Protein AF-A0A1I7CJ62-F1 (afdb_monomer)

Structure (mmCIF, N/CA/C/O backbone):
data_AF-A0A1I7CJ62-F1
#
_entry.id   AF-A0A1I7CJ62-F1
#
loop_
_atom_site.group_PDB
_atom_site.id
_atom_site.type_symbol
_atom_site.label_atom_id
_atom_site.label_alt_id
_atom_site.label_comp_id
_atom_site.label_asym_id
_atom_site.label_entity_id
_atom_site.label_seq_id
_atom_site.pdbx_PDB_ins_code
_atom_site.Cartn_x
_atom_site.Cartn_y
_atom_site.Cartn_z
_atom_site.occupancy
_atom_site.B_iso_or_equiv
_atom_site.auth_seq_id
_atom_site.auth_comp_id
_atom_site.auth_asym_id
_atom_site.auth_atom_id
_atom_site.pdbx_PDB_model_num
ATOM 1 N N . MET A 1 1 ? 29.197 32.355 -44.674 1.00 43.19 1 MET A N 1
ATOM 2 C CA . MET A 1 1 ? 29.453 30.912 -44.881 1.00 43.19 1 MET A CA 1
ATOM 3 C C . MET A 1 1 ? 29.475 30.247 -43.507 1.00 43.19 1 MET A C 1
ATOM 5 O O . MET A 1 1 ? 30.161 30.747 -42.628 1.00 43.19 1 MET A O 1
ATOM 9 N N . ALA A 1 2 ? 28.609 29.248 -43.311 1.00 43.28 2 ALA A N 1
ATOM 10 C CA . ALA A 1 2 ? 28.231 28.583 -42.052 1.00 43.28 2 ALA A CA 1
ATOM 11 C C . ALA A 1 2 ? 29.434 28.108 -41.199 1.00 43.28 2 ALA A C 1
ATOM 13 O O . ALA A 1 2 ? 30.453 27.722 -41.751 1.00 43.28 2 ALA A O 1
ATOM 14 N N . GLY A 1 3 ? 29.423 28.087 -39.861 1.00 41.16 3 GLY A N 1
ATOM 15 C CA . GLY A 1 3 ? 28.318 27.879 -38.922 1.00 41.16 3 GLY A CA 1
ATOM 16 C C . GLY A 1 3 ? 28.450 26.499 -38.260 1.00 41.16 3 GLY A C 1
ATOM 17 O O . GLY A 1 3 ? 27.653 25.609 -38.542 1.00 41.16 3 GLY A O 1
ATOM 18 N N . ARG A 1 4 ? 29.475 26.283 -37.417 1.00 46.75 4 ARG A N 1
ATOM 19 C CA . ARG A 1 4 ? 29.667 25.014 -36.687 1.00 46.75 4 ARG A CA 1
ATOM 20 C C . ARG A 1 4 ? 28.816 25.040 -35.413 1.00 46.75 4 ARG A C 1
ATOM 22 O O . ARG A 1 4 ? 29.173 25.683 -34.432 1.00 46.75 4 ARG A O 1
ATOM 29 N N . ARG A 1 5 ? 27.644 24.403 -35.478 1.00 48.84 5 ARG A N 1
ATOM 30 C CA . ARG A 1 5 ? 26.653 24.342 -34.394 1.00 48.84 5 ARG A CA 1
ATOM 31 C C . ARG A 1 5 ? 27.148 23.514 -33.192 1.00 48.84 5 ARG A C 1
ATOM 33 O O . ARG A 1 5 ? 27.903 22.559 -33.390 1.00 48.84 5 ARG A O 1
ATOM 40 N N . PRO A 1 6 ? 26.704 23.843 -31.965 1.00 44.75 6 PRO A N 1
ATOM 41 C CA . PRO A 1 6 ? 26.973 23.057 -30.765 1.00 44.75 6 PRO A CA 1
ATOM 42 C C . PRO A 1 6 ? 26.285 21.689 -30.849 1.00 44.75 6 PRO A C 1
ATOM 44 O O . PRO A 1 6 ? 25.191 21.558 -31.400 1.00 44.75 6 PRO A O 1
ATOM 47 N N . ARG A 1 7 ? 26.934 20.656 -30.301 1.00 46.03 7 ARG A N 1
ATOM 48 C CA . ARG A 1 7 ? 26.338 19.322 -30.166 1.00 46.03 7 ARG A CA 1
ATOM 49 C C . ARG A 1 7 ? 25.157 19.427 -29.202 1.00 46.03 7 ARG A C 1
ATOM 51 O O . ARG A 1 7 ? 25.344 19.610 -28.004 1.00 46.03 7 ARG A O 1
ATOM 58 N N . HIS A 1 8 ? 23.952 19.348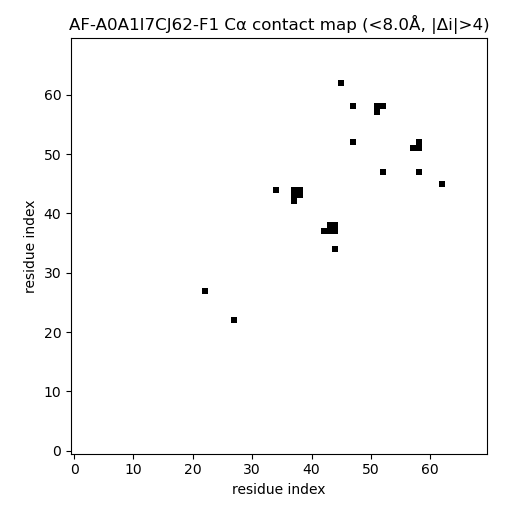 -29.751 1.00 34.81 8 HIS A N 1
ATOM 59 C CA . HIS A 1 8 ? 22.712 19.291 -28.995 1.00 34.81 8 HIS A CA 1
ATOM 60 C C . HIS A 1 8 ? 22.693 18.017 -28.137 1.00 34.81 8 HIS A C 1
ATOM 62 O O . HIS A 1 8 ? 22.598 16.913 -28.669 1.00 34.81 8 HIS A O 1
ATOM 68 N N . HIS A 1 9 ? 22.739 18.171 -26.812 1.00 37.22 9 HIS A N 1
ATOM 69 C CA . HIS A 1 9 ? 22.176 17.196 -25.878 1.00 37.22 9 HIS A CA 1
ATOM 70 C C . HIS A 1 9 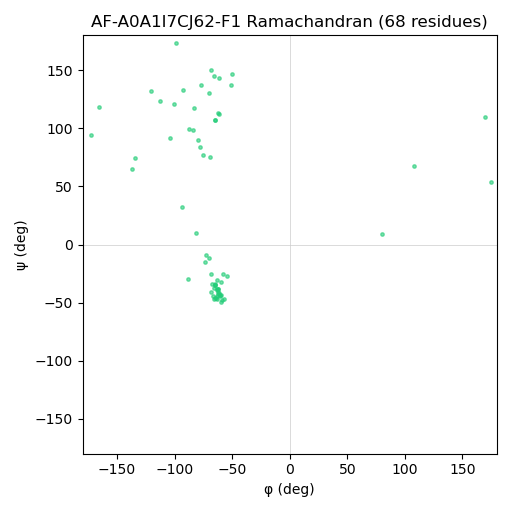? 20.651 17.397 -25.926 1.00 37.22 9 HIS A C 1
ATOM 72 O O . HIS A 1 9 ? 20.070 18.139 -25.139 1.00 37.22 9 HIS A O 1
ATOM 78 N N . GLY A 1 10 ? 20.030 16.881 -26.988 1.00 31.77 10 GLY A N 1
ATOM 79 C CA . GLY A 1 10 ? 18.600 17.017 -27.242 1.00 31.77 10 GLY A CA 1
ATOM 80 C C . GLY A 1 10 ? 17.840 15.891 -26.562 1.00 31.77 10 GLY A C 1
ATOM 81 O O . GLY A 1 10 ? 17.777 14.790 -27.098 1.00 31.77 10 GLY A O 1
ATOM 82 N N . PHE A 1 11 ? 17.272 16.182 -25.393 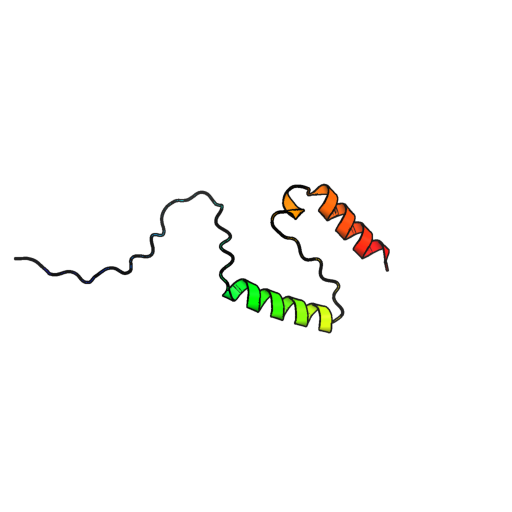1.00 38.31 11 PHE A N 1
ATOM 83 C CA . PHE A 1 11 ? 16.212 15.386 -24.783 1.00 38.31 11 PHE A CA 1
ATOM 84 C C . PHE A 1 11 ? 15.012 15.417 -25.743 1.00 38.31 11 PHE A C 1
ATOM 86 O O . PHE A 1 11 ? 14.459 16.483 -26.021 1.00 38.31 11 PHE A O 1
ATOM 93 N N . ALA A 1 12 ? 14.688 14.275 -26.344 1.00 39.38 12 ALA A N 1
ATOM 94 C CA . ALA A 1 12 ? 13.600 14.156 -27.302 1.00 39.38 12 ALA A CA 1
ATOM 95 C C . ALA A 1 12 ? 12.271 14.070 -26.548 1.00 39.38 12 ALA A C 1
ATOM 97 O O . ALA A 1 12 ? 11.813 12.986 -26.209 1.00 39.38 12 ALA A O 1
ATOM 98 N N . ASP A 1 13 ? 11.658 15.224 -26.301 1.00 49.19 13 ASP A N 1
ATOM 99 C CA . ASP A 1 13 ? 10.294 15.311 -25.794 1.00 49.19 13 ASP A CA 1
ATOM 100 C C . ASP A 1 13 ? 9.360 15.715 -26.940 1.00 49.19 13 ASP A C 1
ATOM 102 O O . ASP A 1 13 ? 9.222 16.897 -27.267 1.00 49.19 13 ASP A O 1
ATOM 106 N N . ARG A 1 14 ? 8.797 14.712 -27.627 1.00 42.62 14 ARG A N 1
ATOM 107 C CA . ARG A 1 14 ? 7.598 14.849 -28.470 1.00 42.62 14 ARG A CA 1
ATOM 108 C C . ARG A 1 14 ? 7.130 13.483 -28.956 1.00 42.62 14 ARG A C 1
ATOM 110 O O . ARG A 1 14 ? 7.561 13.069 -30.018 1.00 42.62 14 ARG A O 1
ATOM 117 N N . LEU A 1 15 ? 6.193 12.856 -28.248 1.00 44.84 15 LEU A N 1
ATOM 118 C CA . LEU A 1 15 ? 4.986 12.241 -28.821 1.00 44.84 15 LEU A CA 1
ATOM 119 C C . LEU A 1 15 ? 3.999 11.946 -27.682 1.00 44.84 15 LEU A C 1
ATOM 121 O O . LEU A 1 15 ? 4.277 11.183 -26.764 1.00 44.84 15 LEU A O 1
ATOM 125 N N . GLY A 1 16 ? 2.824 12.572 -27.741 1.00 46.12 16 GLY A N 1
ATOM 126 C CA . GLY A 1 16 ? 1.739 12.289 -26.815 1.00 46.12 16 GLY A CA 1
ATOM 127 C C . GLY A 1 16 ? 1.128 10.913 -27.068 1.00 46.12 16 GLY A C 1
ATOM 128 O O . GLY A 1 16 ? 0.776 10.600 -28.201 1.00 46.12 16 GLY A O 1
ATOM 129 N N . ARG A 1 17 ? 0.993 10.130 -25.994 1.00 42.69 17 ARG A N 1
ATOM 130 C CA . ARG A 1 17 ? -0.131 9.267 -25.562 1.00 42.69 17 ARG A CA 1
ATOM 131 C C . ARG A 1 17 ? 0.436 8.444 -24.403 1.00 42.69 17 ARG A C 1
ATOM 133 O O . ARG A 1 17 ? 1.338 7.645 -24.602 1.00 42.69 17 ARG A O 1
ATOM 140 N N . GLY A 1 18 ? -0.022 8.732 -23.184 1.00 50.81 18 GLY A N 1
ATOM 141 C CA . GLY A 1 18 ? 0.634 8.292 -21.951 1.00 50.81 18 GLY A CA 1
ATOM 142 C C . GLY A 1 18 ? 0.952 6.799 -21.900 1.00 50.81 18 GLY A C 1
ATOM 143 O O . GLY A 1 18 ? 0.103 5.995 -22.278 1.00 50.81 18 GLY A O 1
ATOM 144 N N . ARG A 1 19 ? 2.158 6.465 -21.417 1.00 47.22 19 ARG A N 1
ATOM 145 C CA . ARG A 1 19 ? 2.540 5.201 -20.747 1.00 47.22 19 ARG A CA 1
ATOM 146 C C . ARG A 1 19 ? 4.040 5.152 -20.456 1.00 47.22 19 ARG A C 1
ATOM 148 O O . ARG A 1 19 ? 4.716 4.195 -20.788 1.00 47.22 19 ARG A O 1
ATOM 155 N N . GLU A 1 20 ? 4.565 6.162 -19.783 1.00 46.84 20 GLU A N 1
ATOM 156 C CA . GLU A 1 20 ? 5.971 6.148 -19.388 1.00 46.84 20 GLU A CA 1
ATOM 157 C C . GLU A 1 20 ? 6.093 6.649 -17.951 1.00 46.84 20 GLU A C 1
ATOM 159 O O . GLU A 1 20 ? 6.667 7.692 -17.668 1.00 46.84 20 GLU A O 1
ATOM 164 N N . HIS A 1 21 ? 5.522 5.883 -17.014 1.00 55.19 21 HIS A N 1
ATOM 165 C CA . HIS A 1 21 ? 5.872 5.996 -15.598 1.00 55.19 21 HIS A CA 1
ATOM 166 C C . HIS A 1 21 ? 7.302 5.468 -15.424 1.00 55.19 21 HIS A C 1
ATOM 168 O O . HIS A 1 21 ? 7.512 4.328 -15.009 1.00 55.19 21 HIS A O 1
ATOM 174 N N . HIS A 1 22 ? 8.279 6.272 -15.840 1.00 56.09 22 HIS A N 1
ATOM 175 C CA . HIS A 1 22 ? 9.693 5.992 -15.654 1.00 56.09 22 HIS A CA 1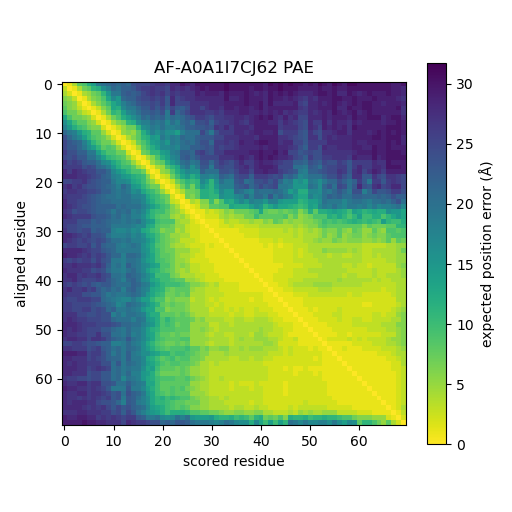
ATOM 176 C C . HIS A 1 22 ? 9.980 6.016 -14.157 1.00 56.09 22 HIS A C 1
ATOM 178 O O . HIS A 1 22 ? 9.952 7.061 -13.510 1.00 56.09 22 HIS A O 1
ATOM 184 N N . VAL A 1 23 ? 10.206 4.833 -13.591 1.00 52.72 23 VAL A N 1
ATOM 185 C C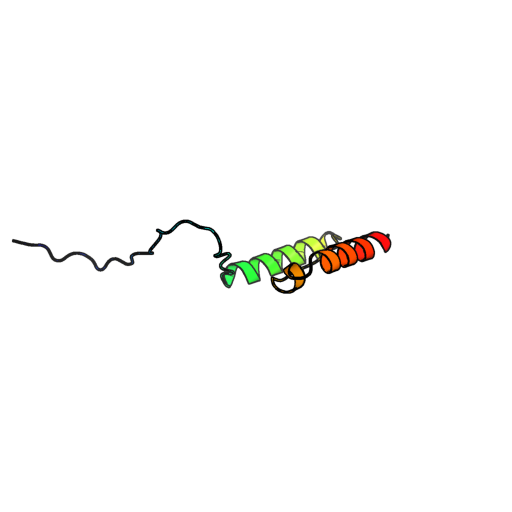A . VAL A 1 23 ? 10.720 4.705 -12.233 1.00 52.72 23 VAL A CA 1
ATOM 186 C C . VAL A 1 23 ? 12.214 4.995 -12.316 1.00 52.72 23 VAL A C 1
ATOM 188 O O . VAL A 1 23 ? 13.024 4.084 -12.466 1.00 52.72 23 VAL A O 1
ATOM 191 N N . ASP A 1 24 ? 12.595 6.270 -12.281 1.00 57.78 24 ASP A N 1
ATOM 192 C CA . ASP A 1 24 ? 14.009 6.616 -12.153 1.00 57.78 24 ASP A CA 1
ATOM 193 C C . ASP A 1 24 ? 14.533 6.052 -10.822 1.00 57.78 24 ASP A C 1
ATOM 195 O O . ASP A 1 24 ? 13.826 6.075 -9.812 1.00 57.78 24 ASP A O 1
ATOM 199 N N . GLY A 1 25 ? 15.779 5.569 -10.768 1.00 60.09 25 GLY A N 1
ATOM 200 C CA . GLY A 1 25 ? 16.348 4.982 -9.540 1.00 60.09 25 GLY A CA 1
ATOM 201 C C . GLY A 1 25 ? 16.274 5.913 -8.316 1.00 60.09 25 GLY A C 1
ATOM 202 O O . GLY A 1 25 ? 16.129 5.459 -7.182 1.00 60.09 25 GLY A O 1
ATOM 203 N N . VAL A 1 26 ? 16.262 7.229 -8.548 1.00 62.91 26 VAL A N 1
ATOM 204 C CA . VAL A 1 26 ? 16.047 8.264 -7.523 1.00 62.91 26 VAL A CA 1
ATOM 205 C C . VAL A 1 26 ? 14.637 8.198 -6.920 1.00 62.91 26 VAL A C 1
ATOM 207 O O . VAL A 1 26 ? 14.467 8.441 -5.723 1.00 62.91 26 VAL A O 1
ATOM 210 N N . GLN A 1 27 ? 13.622 7.843 -7.712 1.00 66.12 27 GLN A N 1
ATOM 211 C CA . GLN A 1 27 ? 12.255 7.666 -7.223 1.00 66.12 27 GLN A CA 1
ATOM 212 C C . GLN A 1 27 ? 12.143 6.455 -6.294 1.00 66.12 27 GLN A C 1
ATOM 214 O O . GLN A 1 27 ? 11.425 6.539 -5.305 1.00 66.12 27 GLN A O 1
ATOM 219 N N . ILE A 1 28 ? 12.911 5.384 -6.529 1.00 66.38 28 ILE A N 1
ATOM 220 C CA . ILE A 1 28 ? 12.932 4.195 -5.655 1.00 66.38 28 ILE A CA 1
ATOM 221 C C . ILE A 1 28 ? 13.454 4.552 -4.260 1.00 66.38 28 ILE A C 1
ATOM 223 O O . ILE A 1 28 ? 12.849 4.167 -3.258 1.00 66.38 28 ILE A O 1
ATOM 227 N N . VAL A 1 29 ? 14.555 5.307 -4.185 1.00 78.12 29 VAL A N 1
ATOM 228 C CA . VAL A 1 29 ? 15.156 5.720 -2.904 1.00 78.12 29 VAL A CA 1
ATOM 229 C C . VAL A 1 29 ? 14.216 6.653 -2.143 1.00 78.12 29 VAL A C 1
ATOM 231 O O . VAL A 1 29 ? 13.942 6.428 -0.964 1.00 78.12 29 VAL A O 1
ATOM 234 N N . ARG A 1 30 ? 13.646 7.655 -2.824 1.00 82.81 30 ARG A N 1
ATOM 235 C CA . ARG A 1 30 ? 12.678 8.582 -2.216 1.00 82.81 30 ARG A CA 1
ATOM 236 C C . ARG A 1 30 ? 11.407 7.874 -1.748 1.00 82.81 30 ARG A C 1
ATOM 238 O O . ARG A 1 30 ? 10.896 8.197 -0.675 1.00 82.81 30 ARG A O 1
ATOM 245 N N . ASP A 1 31 ? 10.917 6.895 -2.506 1.00 84.12 31 ASP A N 1
ATOM 246 C CA . ASP A 1 31 ? 9.786 6.065 -2.089 1.00 84.12 31 ASP A CA 1
ATOM 247 C C . ASP A 1 31 ? 10.128 5.203 -0.878 1.00 84.12 31 ASP A C 1
ATOM 249 O O . ASP A 1 31 ? 9.291 5.066 0.014 1.00 84.12 31 ASP A O 1
ATOM 253 N N . GLY A 1 32 ? 11.354 4.681 -0.806 1.00 86.25 32 GLY A N 1
ATOM 254 C CA . GLY A 1 32 ? 11.867 3.982 0.370 1.00 86.25 32 GLY A CA 1
ATOM 255 C C . GLY A 1 32 ? 11.865 4.867 1.618 1.00 86.25 32 GLY A C 1
ATOM 256 O O . GLY A 1 32 ? 11.310 4.478 2.646 1.00 86.25 32 GLY A O 1
ATOM 257 N N . GLU A 1 33 ? 12.401 6.085 1.526 1.00 92.38 33 GLU A N 1
ATOM 258 C CA . GLU A 1 33 ? 12.394 7.034 2.647 1.00 92.38 33 GLU A CA 1
ATOM 259 C C . GLU A 1 33 ? 10.977 7.435 3.067 1.00 92.38 33 GLU A C 1
ATOM 261 O O . GLU A 1 33 ? 10.660 7.486 4.256 1.00 92.38 33 GLU A O 1
ATOM 266 N N . ARG A 1 34 ? 10.103 7.730 2.098 1.00 91.94 34 ARG A N 1
ATOM 267 C CA . ARG A 1 34 ? 8.704 8.081 2.366 1.00 91.94 34 ARG A CA 1
ATOM 268 C C . ARG A 1 34 ? 7.970 6.927 3.039 1.00 91.94 34 ARG A C 1
ATOM 270 O O . ARG A 1 34 ? 7.238 7.155 3.999 1.00 91.94 34 ARG A O 1
ATOM 277 N N . HIS A 1 35 ? 8.192 5.703 2.569 1.00 92.06 35 HIS A N 1
ATOM 278 C CA . HIS A 1 35 ? 7.646 4.501 3.184 1.00 92.06 35 HIS A CA 1
ATOM 279 C C . HIS A 1 35 ? 8.103 4.368 4.642 1.00 92.06 35 HIS A C 1
ATOM 281 O O . HIS A 1 35 ? 7.261 4.196 5.520 1.00 92.06 35 HIS A O 1
ATOM 287 N N . ALA A 1 36 ? 9.400 4.543 4.917 1.00 93.06 36 ALA A N 1
ATOM 288 C CA . ALA A 1 36 ? 9.937 4.492 6.277 1.00 93.06 36 ALA A CA 1
ATOM 289 C C . ALA A 1 36 ? 9.325 5.566 7.196 1.00 93.06 36 ALA A C 1
ATOM 291 O O . ALA A 1 36 ? 8.928 5.255 8.318 1.00 93.06 36 ALA A O 1
ATOM 292 N N . ARG A 1 37 ? 9.178 6.810 6.714 1.00 95.69 37 ARG A N 1
ATOM 293 C CA . ARG A 1 37 ? 8.550 7.905 7.481 1.00 95.69 37 ARG A CA 1
ATOM 294 C C . ARG A 1 37 ? 7.090 7.604 7.831 1.00 95.69 37 ARG A C 1
ATOM 296 O O . ARG A 1 37 ? 6.671 7.859 8.955 1.00 95.69 37 ARG A O 1
ATOM 303 N N . LEU A 1 38 ? 6.326 7.048 6.891 1.00 95.06 38 LEU A N 1
ATOM 304 C CA . LEU A 1 38 ? 4.925 6.684 7.121 1.00 95.06 38 LEU A CA 1
ATOM 305 C C . LEU A 1 38 ? 4.799 5.549 8.144 1.00 95.06 38 LEU A C 1
ATOM 307 O O . LEU A 1 38 ? 4.002 5.665 9.072 1.00 95.06 38 LEU A O 1
ATOM 311 N N . LEU A 1 39 ? 5.626 4.505 8.030 1.00 93.88 39 LEU A N 1
ATOM 312 C CA . LEU A 1 39 ? 5.649 3.421 9.016 1.00 93.88 39 LEU A CA 1
ATOM 313 C C . LEU A 1 39 ? 6.008 3.932 10.419 1.00 93.88 39 LEU A C 1
ATOM 315 O O . LEU A 1 39 ? 5.337 3.580 11.385 1.00 93.88 39 LEU A O 1
ATOM 319 N N . ALA A 1 40 ? 7.024 4.795 10.533 1.00 96.06 40 ALA A N 1
ATOM 320 C CA . ALA A 1 40 ? 7.440 5.376 11.812 1.00 96.06 40 ALA A CA 1
ATOM 321 C C . ALA A 1 40 ? 6.351 6.254 12.454 1.00 96.06 40 ALA A C 1
ATOM 323 O O . ALA A 1 40 ? 6.245 6.310 13.675 1.00 96.06 40 ALA A O 1
ATOM 324 N N . ALA A 1 41 ? 5.513 6.900 11.642 1.00 96.25 41 ALA A N 1
ATOM 325 C CA . ALA A 1 41 ? 4.362 7.672 12.105 1.00 96.25 41 ALA A CA 1
ATOM 326 C C . ALA A 1 41 ? 3.119 6.803 12.409 1.00 96.25 41 ALA A C 1
ATOM 328 O O . ALA A 1 41 ? 2.034 7.343 12.612 1.00 96.25 41 ALA A O 1
ATOM 329 N N . GLY A 1 42 ? 3.255 5.472 12.428 1.00 94.44 42 GLY A N 1
ATOM 330 C CA . GLY A 1 42 ? 2.173 4.539 12.757 1.00 94.44 42 GLY A CA 1
ATOM 331 C C . GLY A 1 42 ? 1.202 4.268 11.608 1.00 94.44 42 GLY A C 1
ATOM 332 O O . GLY A 1 42 ? 0.177 3.616 11.808 1.00 94.44 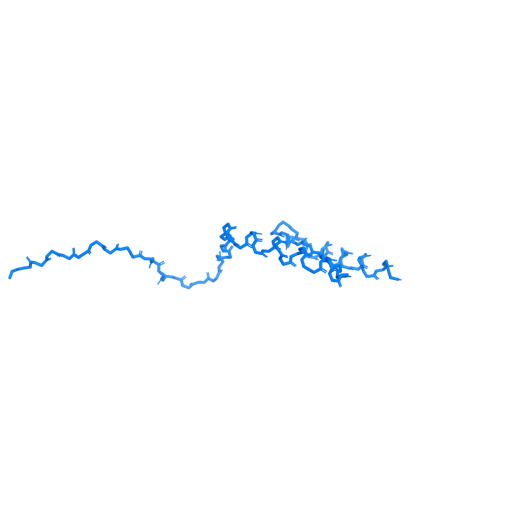42 GLY A O 1
ATOM 333 N N . TRP A 1 43 ? 1.505 4.733 10.393 1.00 94.56 43 TRP A N 1
ATOM 334 C CA . TRP A 1 43 ? 0.660 4.460 9.237 1.00 94.56 43 TRP A CA 1
ATOM 335 C C . TRP A 1 43 ? 0.882 3.043 8.727 1.00 94.56 43 TRP A C 1
ATOM 337 O O . TRP A 1 43 ? 2.011 2.586 8.540 1.00 94.56 43 TRP A O 1
ATOM 347 N N . ARG A 1 44 ? -0.213 2.365 8.384 1.00 92.38 44 ARG A N 1
ATOM 348 C CA . ARG A 1 44 ? -0.165 1.118 7.620 1.00 92.38 44 ARG A CA 1
ATOM 349 C C . ARG A 1 44 ? -0.062 1.443 6.128 1.00 92.38 44 ARG A 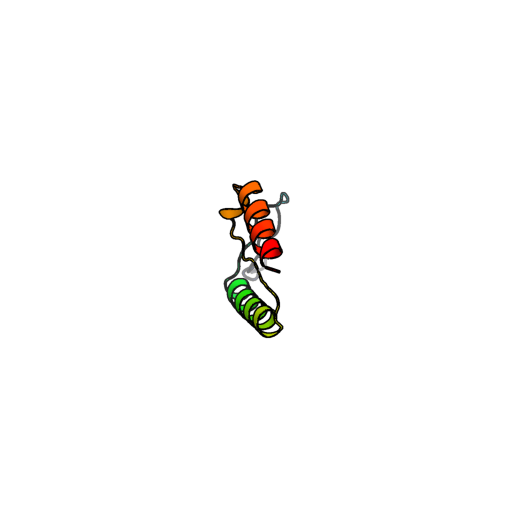C 1
ATOM 351 O O . ARG A 1 44 ? -0.968 2.040 5.557 1.00 92.38 44 ARG A O 1
ATOM 358 N N . VAL A 1 45 ? 1.031 1.028 5.487 1.00 92.88 45 VAL A N 1
ATOM 359 C CA . VAL A 1 45 ? 1.305 1.310 4.067 1.00 92.88 45 VAL A CA 1
ATOM 360 C C . VAL A 1 45 ? 1.254 0.023 3.242 1.00 92.88 45 VAL A C 1
ATOM 362 O O . VAL A 1 45 ? 2.008 -0.911 3.504 1.00 92.88 45 VAL A O 1
ATOM 365 N N . ILE A 1 46 ? 0.408 -0.019 2.208 1.00 91.69 46 ILE A N 1
ATOM 366 C CA . ILE A 1 46 ? 0.349 -1.120 1.233 1.00 91.69 46 ILE A CA 1
ATOM 367 C C . ILE A 1 46 ? 1.098 -0.684 -0.028 1.00 91.69 46 ILE A C 1
ATOM 369 O O . ILE A 1 46 ? 0.738 0.312 -0.650 1.00 91.69 46 ILE A O 1
ATOM 373 N N . ARG A 1 47 ? 2.141 -1.427 -0.415 1.00 90.62 47 ARG A N 1
ATOM 374 C CA . ARG A 1 47 ? 2.874 -1.190 -1.666 1.00 90.62 47 ARG A CA 1
ATOM 375 C C . ARG A 1 47 ? 2.290 -2.055 -2.776 1.00 90.62 47 ARG A C 1
ATOM 377 O O . ARG A 1 47 ? 2.096 -3.251 -2.570 1.00 90.62 47 ARG A O 1
ATOM 384 N N . LEU A 1 48 ? 2.047 -1.443 -3.930 1.00 90.56 48 LEU A N 1
ATOM 385 C CA . LEU A 1 48 ? 1.565 -2.108 -5.135 1.00 90.56 48 LEU A CA 1
ATOM 386 C C . LEU A 1 48 ? 2.582 -1.900 -6.251 1.00 90.56 48 LEU A C 1
ATOM 388 O O . LEU A 1 48 ? 3.046 -0.782 -6.478 1.00 90.56 48 LEU A O 1
ATOM 392 N N . GLY A 1 49 ? 2.932 -2.981 -6.931 1.00 86.12 49 GLY A N 1
ATOM 393 C CA . GLY A 1 49 ? 3.698 -2.950 -8.165 1.00 86.12 49 GLY A CA 1
ATOM 394 C C . GLY A 1 49 ? 2.794 -3.077 -9.388 1.00 86.12 49 GLY A C 1
ATOM 395 O O . GLY A 1 49 ? 1.605 -3.380 -9.299 1.00 86.12 49 GLY A O 1
ATOM 396 N N . ALA A 1 50 ? 3.389 -2.928 -10.572 1.00 88.19 50 ALA A N 1
ATOM 397 C CA . ALA A 1 50 ? 2.680 -3.103 -11.841 1.00 88.19 50 ALA A CA 1
ATOM 398 C C . ALA A 1 50 ? 2.041 -4.500 -11.995 1.00 88.19 50 ALA A C 1
ATOM 400 O O . ALA A 1 50 ? 1.068 -4.656 -12.728 1.00 88.19 50 ALA A O 1
ATOM 401 N N . ALA A 1 51 ? 2.578 -5.517 -11.312 1.00 88.88 51 ALA A N 1
ATOM 402 C CA . ALA A 1 51 ? 2.012 -6.861 -11.306 1.00 88.88 51 ALA A CA 1
ATOM 403 C C . ALA A 1 51 ? 0.671 -6.944 -10.572 1.00 88.88 51 ALA A C 1
ATOM 405 O O . ALA A 1 51 ? -0.247 -7.582 -11.079 1.00 88.88 51 ALA A O 1
ATOM 406 N N . ASP A 1 52 ? 0.542 -6.260 -9.436 1.00 87.88 52 ASP A N 1
ATOM 407 C CA . ASP A 1 52 ? -0.688 -6.251 -8.641 1.00 87.88 52 ASP A CA 1
ATOM 408 C C . ASP A 1 52 ? -1.835 -5.583 -9.409 1.00 87.88 52 ASP A C 1
ATOM 410 O O . ASP A 1 52 ? -2.981 -6.021 -9.353 1.00 87.88 52 ASP A O 1
ATOM 414 N N . LEU A 1 53 ? -1.516 -4.565 -10.215 1.00 89.25 53 LEU A N 1
ATOM 415 C CA . LEU A 1 53 ? -2.499 -3.838 -11.024 1.00 89.25 53 LEU A CA 1
ATOM 416 C C . LEU A 1 53 ? -3.077 -4.659 -12.184 1.00 89.25 53 LEU A C 1
ATOM 418 O O . LEU A 1 53 ? -4.075 -4.253 -12.773 1.00 89.25 53 LEU A O 1
ATOM 422 N N . ARG A 1 54 ? -2.491 -5.821 -12.506 1.00 94.44 54 ARG A N 1
ATOM 423 C CA . ARG A 1 54 ? -3.094 -6.766 -13.459 1.00 94.44 54 ARG A CA 1
ATOM 424 C C . ARG A 1 54 ? -4.295 -7.511 -12.870 1.00 94.44 54 ARG A C 1
ATOM 426 O O . ARG A 1 54 ? -5.053 -8.099 -13.631 1.00 94.44 54 ARG A O 1
ATOM 433 N N . ALA A 1 55 ? -4.469 -7.475 -11.548 1.00 93.88 55 ALA A N 1
ATOM 434 C CA . ALA A 1 55 ? -5.571 -8.108 -10.831 1.00 93.88 55 ALA A CA 1
ATOM 435 C C . ALA A 1 55 ? -6.156 -7.130 -9.788 1.00 93.88 55 ALA A C 1
ATOM 437 O O . ALA A 1 55 ? -5.909 -7.276 -8.588 1.00 93.88 55 ALA A O 1
ATOM 438 N N . PRO A 1 56 ? -6.928 -6.115 -10.219 1.00 93.75 56 PRO A N 1
ATOM 439 C CA . PRO A 1 56 ? -7.423 -5.061 -9.331 1.00 93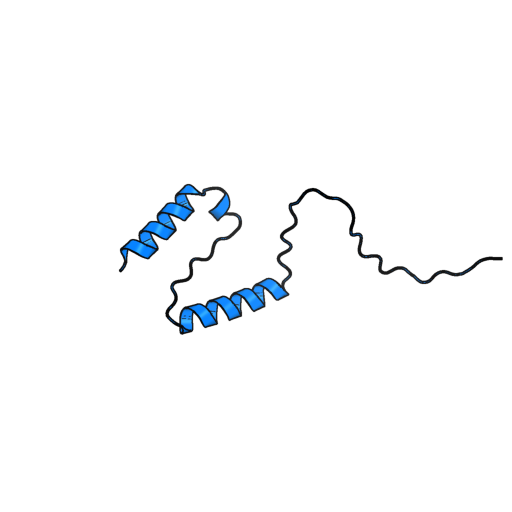.75 56 PRO A CA 1
ATOM 440 C C . PRO A 1 56 ? -8.298 -5.594 -8.187 1.00 93.75 56 PRO A C 1
ATOM 442 O O . PRO A 1 56 ? -8.228 -5.074 -7.075 1.00 93.75 56 PRO A O 1
ATOM 445 N N . ASP A 1 57 ? -9.054 -6.672 -8.399 1.00 97.50 57 ASP A N 1
ATOM 446 C CA . ASP A 1 57 ? -9.842 -7.299 -7.333 1.00 97.50 57 ASP A CA 1
ATOM 447 C C . ASP A 1 57 ? -8.964 -7.832 -6.194 1.00 97.50 57 ASP A C 1
ATOM 449 O O . ASP A 1 57 ? -9.301 -7.673 -5.019 1.00 97.50 57 ASP A O 1
ATOM 453 N N . ALA A 1 58 ? -7.792 -8.392 -6.511 1.00 95.31 58 ALA A N 1
ATOM 454 C CA . ALA A 1 58 ? -6.844 -8.857 -5.500 1.00 95.31 58 ALA A CA 1
ATOM 455 C C . ALA A 1 58 ? -6.299 -7.690 -4.659 1.00 95.31 58 ALA A C 1
ATOM 457 O O . ALA A 1 58 ? -6.113 -7.826 -3.447 1.00 95.31 58 ALA A O 1
ATOM 458 N N . VAL A 1 59 ? -6.111 -6.517 -5.274 1.00 96.19 59 VAL A N 1
ATOM 459 C CA . VAL A 1 59 ? -5.747 -5.284 -4.559 1.00 96.19 59 VAL A CA 1
ATOM 460 C C . VAL A 1 59 ? -6.854 -4.876 -3.590 1.00 96.19 59 VAL A C 1
ATOM 462 O O . VAL A 1 59 ? -6.571 -4.598 -2.423 1.00 96.19 59 VAL A O 1
ATOM 465 N N . VAL A 1 60 ? -8.113 -4.888 -4.033 1.00 96.44 60 VAL A N 1
ATOM 466 C CA . VAL A 1 60 ? -9.261 -4.557 -3.174 1.00 96.44 60 VAL A CA 1
ATOM 467 C C . VAL A 1 60 ? -9.348 -5.511 -1.982 1.00 96.44 60 VAL A C 1
ATOM 469 O O . VAL A 1 60 ? -9.531 -5.055 -0.851 1.00 96.44 60 VAL A O 1
ATOM 472 N N . GLN A 1 61 ? -9.161 -6.817 -2.191 1.00 96.69 61 GLN A N 1
ATOM 473 C CA . GLN A 1 61 ? -9.160 -7.787 -1.090 1.00 96.69 61 GLN A CA 1
ATOM 474 C C . GLN A 1 61 ? -8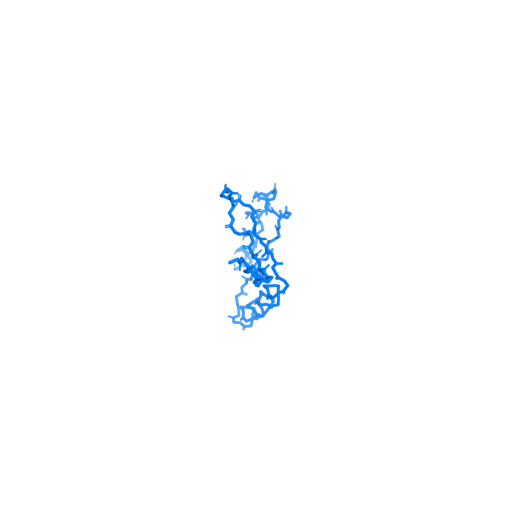.018 -7.541 -0.102 1.00 96.69 61 GLN A C 1
ATOM 476 O O . GLN A 1 61 ? -8.220 -7.599 1.113 1.00 96.69 61 GLN A O 1
ATOM 481 N N . ARG A 1 62 ? -6.832 -7.182 -0.601 1.00 94.44 62 ARG A N 1
ATOM 482 C CA . ARG A 1 62 ? -5.688 -6.827 0.244 1.00 94.44 62 ARG A CA 1
ATOM 483 C C . ARG A 1 62 ? -5.970 -5.599 1.111 1.00 94.44 62 ARG A C 1
ATOM 485 O O . ARG A 1 62 ? -5.612 -5.594 2.288 1.00 94.44 62 ARG A O 1
ATOM 492 N N . VAL A 1 63 ? -6.637 -4.584 0.559 1.00 94.44 63 VAL A N 1
ATOM 493 C CA . VAL A 1 63 ? -7.076 -3.405 1.323 1.00 94.44 63 VAL A CA 1
ATOM 494 C C . VAL A 1 63 ? -8.115 -3.796 2.375 1.00 94.44 63 VAL A C 1
ATOM 496 O O . VAL A 1 63 ? -7.972 -3.414 3.533 1.00 94.44 63 VAL A O 1
ATOM 499 N N . ARG A 1 64 ? -9.120 -4.608 2.017 1.00 96.19 64 ARG A N 1
ATOM 500 C CA . ARG A 1 64 ? -10.137 -5.092 2.970 1.00 96.19 64 ARG A CA 1
ATOM 501 C C . ARG A 1 64 ? -9.510 -5.834 4.150 1.00 96.19 64 ARG A C 1
ATOM 503 O O . ARG A 1 64 ? -9.827 -5.522 5.293 1.00 96.19 64 ARG A O 1
ATOM 510 N N . ALA A 1 65 ? -8.577 -6.749 3.892 1.00 94.88 65 ALA A N 1
ATOM 511 C CA . ALA A 1 65 ? -7.867 -7.479 4.944 1.00 94.88 65 ALA A CA 1
ATOM 512 C C . ALA A 1 65 ? -7.047 -6.547 5.858 1.00 94.88 65 ALA A C 1
ATOM 514 O O . ALA A 1 65 ? -7.014 -6.724 7.077 1.00 94.88 65 ALA A O 1
ATOM 515 N N . ALA A 1 66 ? -6.418 -5.520 5.280 1.00 92.75 66 ALA A N 1
ATOM 516 C CA . ALA A 1 66 ? -5.661 -4.522 6.029 1.00 92.75 66 ALA A CA 1
ATOM 517 C C . ALA A 1 66 ? -6.538 -3.618 6.912 1.00 92.75 66 ALA A C 1
ATOM 519 O O . ALA A 1 66 ? -6.036 -3.082 7.899 1.00 92.75 66 ALA A O 1
ATOM 520 N N . LEU A 1 67 ? -7.815 -3.437 6.572 1.00 93.94 67 LEU A N 1
ATOM 521 C CA . LEU A 1 67 ? -8.776 -2.677 7.377 1.00 93.94 67 LEU A CA 1
ATOM 522 C C . LEU A 1 67 ? -9.482 -3.547 8.425 1.00 93.94 67 LEU A C 1
ATOM 524 O O . LEU A 1 67 ? -9.826 -3.048 9.484 1.00 93.94 67 LEU A O 1
ATOM 528 N N . ALA A 1 68 ? -9.660 -4.843 8.165 1.00 93.19 68 ALA A N 1
ATOM 529 C CA . ALA A 1 68 ? -10.319 -5.774 9.087 1.00 93.19 68 ALA A CA 1
ATOM 530 C C . ALA A 1 68 ? -9.483 -6.139 10.330 1.00 93.19 68 ALA A C 1
ATOM 532 O O . ALA A 1 68 ? -9.974 -6.807 11.229 1.00 93.19 68 ALA A O 1
ATOM 533 N N . THR A 1 69 ? -8.209 -5.745 10.371 1.00 79.62 69 THR A N 1
ATOM 534 C CA . THR A 1 69 ? -7.289 -5.971 11.503 1.00 79.62 69 THR A CA 1
ATOM 535 C C . THR A 1 69 ? -7.257 -4.781 12.472 1.00 79.62 69 THR A C 1
ATOM 537 O O . THR A 1 69 ? -6.203 -4.478 13.031 1.00 79.62 69 THR A O 1
ATOM 540 N N . TRP A 1 70 ? -8.388 -4.083 12.606 1.00 56.22 70 TRP A N 1
ATOM 541 C CA . TRP A 1 70 ? -8.611 -2.956 13.516 1.00 56.22 70 TRP A CA 1
ATOM 542 C C . TRP A 1 70 ? -9.563 -3.367 14.633 1.00 56.22 70 TRP A C 1
ATOM 544 O O . TRP A 1 70 ? -10.565 -4.046 14.317 1.00 56.22 70 TRP A O 1
#

Sequence (70 aa):
MAGRRPRHHGFADRLGRGREHHVDGVQIVRDGERHARLLAAGWRVIRLGAADLRAPDAVVQRVRAALATW

Radius of gyration: 21.11 Å; Cα contacts (8 Å, |Δi|>4): 13; chains: 1; bounding box: 40×40×58 Å

Mean predicted aligned error: 13.65 Å

Solvent-accessible surface area (backbone atoms only — not comparable to full-atom values): 4857 Å² total; per-residue (Å²): 134,89,81,89,75,80,86,76,87,69,80,86,84,83,80,96,72,94,88,77,89,73,78,47,74,68,54,55,54,52,51,50,54,52,51,51,54,39,47,75,72,71,45,88,81,86,87,78,56,80,70,49,67,76,40,58,68,61,51,52,52,52,51,51,57,67,60,69,78,109

pLDDT: mean 73.83, std 22.51, range [31.77, 97.5]

Foldseek 3Di:
DDDDDDDDPDPDPDDDDDDCPPCDVVVVVVVVVVVVVCVVVVHDDDDDDPVVVVPVVVVVVVVVVVVVVD

Secondary structure (DSSP, 8-state):
----------------S-------HHHHHHHHHHHHHHHHTT-------TTGGG-HHHHHHHHHHHHTT-

Organism: NCBI:txid1296565